Protein AF-A0A2N4XT08-F1 (afdb_monomer_lite)

Secondary structure (DSSP, 8-state):
--TTHHHHHHHHHHHHHHHHHHHHTTSHHHHTTGGGGGHHHHHHHHHHHHHHHHHHT---SS-S-HHHHHHT--HHHHHHHHHHHHHHHHHHT--S----B-TTS-B---EEEEEETTEEEEEETTTEEEEE-HHHHHHHHHHHHHHHHHHHHHHHHHHHHHHHHHHHHHHHHH--

Radius of gyration: 21.06 Å; chains: 1; bounding box: 46×29×66 Å

Sequence (176 aa):
MKKYTVPTLLCGALLLLSMLSRALLEWPTFVTYFPRLMWIHVAIIALGFYGLWVQRKAAGARFGSFRLFFRGLPIWLATLALPVMLVVVPLLNMPSADWGTTPDGQPVNHKSWVEENGKHYVVLNRTTKVEISDAESLASNREMFVFFSSGWIFFSYLLFVLWHYNRRREDAANAG

pLDDT: mean 84.14, std 10.79, range [49.44, 95.44]

Foldseek 3Di:
DPPLPVLLVVLVVLLVVLVVLLVCLVPLVCLVVLVVVPCSVVVLVVSVVVLVVLVVPDDDDVPDPPVCLVVLDDVVLVVLVVVLCVLCVVVVPPDVDQPDADPVGHGFPDWDWDADPNWIWIQTPVPDTDTDDPVVVSVVSSVVSSNVSSVSNVSSSVSSSSSSVSVVVVVVVVVD

Structure (mmCIF, N/CA/C/O backbone):
data_AF-A0A2N4XT08-F1
#
_entry.id   AF-A0A2N4XT08-F1
#
loop_
_atom_site.group_PDB
_atom_site.id
_atom_site.type_symbol
_atom_site.label_atom_id
_atom_site.label_alt_id
_atom_site.label_comp_id
_atom_site.label_asym_id
_atom_site.label_entity_id
_atom_site.label_seq_id
_atom_site.pdbx_PDB_ins_code
_atom_site.Cartn_x
_atom_site.Cartn_y
_atom_site.Cartn_z
_atom_site.occupancy
_atom_site.B_iso_or_equiv
_atom_site.auth_seq_id
_atom_site.auth_comp_id
_atom_site.auth_asym_id
_atom_site.auth_atom_id
_atom_site.pdbx_PDB_model_num
ATOM 1 N N . MET A 1 1 ? 0.262 -5.787 -28.726 1.00 53.91 1 MET A N 1
ATOM 2 C CA . MET A 1 1 ? 0.374 -4.927 -27.520 1.00 53.91 1 MET A CA 1
ATOM 3 C C . MET A 1 1 ? 1.815 -4.947 -27.033 1.00 53.91 1 MET A C 1
ATOM 5 O O . MET A 1 1 ? 2.415 -6.013 -27.065 1.00 53.91 1 MET A O 1
ATOM 9 N N . LYS A 1 2 ? 2.396 -3.806 -26.631 1.00 68.81 2 LYS A N 1
ATOM 10 C CA . LYS A 1 2 ? 3.784 -3.777 -26.130 1.00 68.81 2 LYS A CA 1
ATOM 11 C C . LYS A 1 2 ? 3.868 -4.615 -24.843 1.00 68.81 2 LYS A C 1
ATOM 13 O O . LYS A 1 2 ? 2.982 -4.519 -23.998 1.00 68.81 2 LYS A O 1
ATOM 18 N N . LYS A 1 3 ? 4.930 -5.412 -24.693 1.00 80.50 3 LYS A N 1
ATOM 19 C CA . LYS A 1 3 ? 5.205 -6.363 -23.590 1.00 80.50 3 LYS A CA 1
ATOM 20 C C . LYS A 1 3 ? 4.933 -5.823 -22.174 1.00 80.50 3 LYS A C 1
ATOM 22 O O . LYS A 1 3 ? 4.571 -6.582 -21.282 1.00 80.50 3 LYS A O 1
ATOM 27 N N . TYR A 1 4 ? 5.061 -4.511 -21.979 1.00 86.62 4 TYR A N 1
ATOM 28 C CA . TYR A 1 4 ? 4.882 -3.840 -20.687 1.00 86.62 4 TYR A CA 1
ATOM 29 C C . TYR A 1 4 ? 3.542 -3.117 -20.509 1.00 86.62 4 TYR A C 1
ATOM 31 O O . TYR A 1 4 ? 3.256 -2.653 -19.412 1.00 86.62 4 TYR A O 1
ATOM 39 N N . THR A 1 5 ? 2.699 -3.037 -21.543 1.00 86.12 5 THR A N 1
ATOM 40 C CA . THR A 1 5 ? 1.406 -2.341 -21.462 1.00 86.12 5 THR A CA 1
ATOM 41 C C . THR A 1 5 ? 0.493 -2.970 -20.413 1.00 86.12 5 THR A C 1
ATOM 43 O O . THR A 1 5 ? -0.067 -2.245 -19.597 1.00 86.12 5 THR A O 1
ATOM 46 N N . VAL A 1 6 ? 0.375 -4.303 -20.394 1.00 89.62 6 VAL A N 1
ATOM 47 C CA . VAL A 1 6 ? -0.497 -5.005 -19.436 1.00 89.62 6 VAL A CA 1
ATOM 48 C C . VAL A 1 6 ? -0.026 -4.795 -17.989 1.00 89.62 6 VAL A C 1
ATOM 50 O O . VAL A 1 6 ? -0.830 -4.305 -17.200 1.00 89.62 6 VAL A O 1
ATOM 53 N N . PRO A 1 7 ? 1.251 -5.045 -17.624 1.00 91.19 7 PRO A N 1
ATOM 54 C CA . PRO A 1 7 ? 1.735 -4.745 -16.277 1.00 91.19 7 PRO A CA 1
ATOM 55 C C . PRO A 1 7 ? 1.527 -3.287 -15.852 1.00 91.19 7 PRO A C 1
ATOM 57 O O . PRO A 1 7 ? 1.093 -3.040 -14.734 1.00 91.19 7 PRO A O 1
ATOM 60 N N . THR A 1 8 ? 1.777 -2.313 -16.736 1.00 88.56 8 THR A N 1
ATOM 61 C CA . THR A 1 8 ? 1.576 -0.892 -16.408 1.00 88.56 8 THR A CA 1
ATOM 62 C C . THR A 1 8 ? 0.104 -0.553 -16.158 1.00 88.56 8 THR A C 1
ATOM 64 O O . THR A 1 8 ? -0.194 0.171 -15.210 1.00 88.56 8 THR A O 1
ATOM 67 N N . LEU A 1 9 ? -0.822 -1.091 -16.960 1.00 91.56 9 LEU A N 1
ATOM 68 C CA . LEU A 1 9 ? -2.260 -0.907 -16.732 1.00 91.56 9 LEU A CA 1
ATOM 69 C C . LEU A 1 9 ? -2.708 -1.549 -15.414 1.00 91.56 9 LEU A C 1
ATOM 71 O O . LEU A 1 9 ? -3.467 -0.931 -14.672 1.00 91.56 9 LEU A O 1
ATOM 75 N N . LEU A 1 10 ? -2.189 -2.737 -15.087 1.00 93.88 10 LEU A N 1
ATOM 76 C CA . LEU A 1 10 ? -2.458 -3.397 -13.807 1.00 93.88 10 LEU A CA 1
ATOM 77 C C . LEU A 1 10 ? -1.950 -2.569 -12.622 1.00 93.88 10 LEU A C 1
ATOM 79 O O . LEU A 1 10 ? -2.683 -2.412 -11.653 1.00 93.88 10 LEU A O 1
ATOM 83 N N . CYS A 1 11 ? -0.755 -1.972 -12.704 1.00 92.50 11 CYS A N 1
ATOM 84 C CA . CYS A 1 11 ? -0.278 -1.048 -11.668 1.00 92.50 11 CYS A CA 1
ATOM 85 C C . CYS A 1 11 ? -1.213 0.156 -11.494 1.00 92.50 11 CYS A C 1
ATOM 87 O O . CYS A 1 11 ? -1.465 0.576 -10.368 1.00 92.50 11 CYS A O 1
ATOM 89 N N . GLY A 1 12 ? -1.730 0.711 -12.595 1.00 92.06 12 GLY A N 1
ATOM 90 C CA . GLY A 1 12 ? -2.677 1.829 -12.555 1.00 92.06 12 GLY A CA 1
ATOM 91 C C . GLY A 1 12 ? -3.997 1.443 -11.898 1.00 92.06 12 GLY A C 1
ATOM 92 O O . GLY A 1 12 ? -4.478 2.155 -11.021 1.00 92.06 12 GLY A O 1
ATOM 93 N N . ALA A 1 13 ? -4.538 0.280 -12.264 1.00 94.50 13 ALA A N 1
ATOM 94 C CA . ALA A 1 13 ? -5.733 -0.272 -11.638 1.00 94.50 13 ALA A CA 1
ATOM 95 C C . ALA A 1 13 ? -5.517 -0.531 -10.139 1.00 94.50 13 ALA A C 1
ATOM 97 O O . ALA A 1 13 ? -6.354 -0.138 -9.334 1.00 94.50 13 ALA A O 1
ATOM 98 N N . LEU A 1 14 ? -4.381 -1.120 -9.747 1.00 95.19 14 LEU A N 1
ATOM 99 C CA . LEU A 1 14 ? -4.038 -1.353 -8.340 1.00 95.19 14 LEU A CA 1
ATOM 100 C C . LEU A 1 14 ? -3.910 -0.047 -7.555 1.00 95.19 14 LEU A C 1
ATOM 102 O O . LEU A 1 14 ? -4.415 0.035 -6.437 1.00 95.19 14 LEU A O 1
ATOM 106 N N . LEU A 1 15 ? -3.295 0.987 -8.136 1.00 94.12 15 LEU A N 1
ATOM 107 C CA . LEU A 1 15 ? -3.187 2.299 -7.502 1.00 94.12 15 LEU A CA 1
ATOM 108 C C . LEU A 1 15 ? -4.573 2.915 -7.270 1.00 94.12 15 LEU A C 1
ATOM 110 O O . LEU A 1 15 ? -4.875 3.321 -6.150 1.00 94.12 15 LEU A O 1
ATOM 114 N N . LEU A 1 16 ? -5.433 2.918 -8.293 1.00 93.81 16 LEU A N 1
ATOM 115 C CA . LEU A 1 16 ? -6.802 3.431 -8.189 1.00 93.81 16 LEU A CA 1
ATOM 116 C C . LEU A 1 16 ? -7.632 2.644 -7.170 1.00 93.81 16 LEU A C 1
ATOM 118 O O . LEU A 1 16 ? -8.294 3.247 -6.329 1.00 93.81 16 LEU A O 1
ATOM 122 N N . LEU A 1 17 ? -7.564 1.310 -7.198 1.00 94.88 17 LEU A N 1
ATOM 123 C CA . LEU A 1 17 ? -8.258 0.449 -6.240 1.00 94.88 17 LEU A CA 1
ATOM 124 C C . LEU A 1 17 ? -7.765 0.678 -4.811 1.00 94.88 17 LEU A C 1
ATOM 126 O O . LEU A 1 17 ? -8.576 0.716 -3.889 1.00 94.88 17 LEU A O 1
ATOM 130 N N . SER A 1 18 ? -6.461 0.875 -4.615 1.00 94.44 18 SER A N 1
ATOM 131 C CA . SER A 1 18 ? -5.889 1.154 -3.295 1.00 94.44 18 SER A CA 1
ATOM 132 C C . SER A 1 18 ? -6.339 2.522 -2.772 1.00 94.44 18 SER A C 1
ATOM 134 O O . SER A 1 18 ? -6.734 2.633 -1.613 1.00 94.44 18 SER A O 1
ATOM 136 N N . MET A 1 19 ? -6.363 3.546 -3.634 1.00 92.50 19 MET A N 1
ATOM 137 C CA . MET A 1 19 ? -6.881 4.878 -3.295 1.00 92.50 19 MET A CA 1
ATOM 138 C C . MET A 1 19 ? -8.377 4.847 -2.969 1.00 92.50 19 MET A C 1
ATOM 140 O O . MET A 1 19 ? -8.794 5.421 -1.965 1.00 92.50 19 MET A O 1
ATOM 144 N N . LEU A 1 20 ? -9.178 4.138 -3.768 1.00 93.88 20 LEU A N 1
ATOM 145 C CA . LEU A 1 20 ? -10.608 3.969 -3.517 1.00 93.88 20 LEU A CA 1
ATOM 146 C C . LEU A 1 20 ? -10.854 3.224 -2.201 1.00 93.88 20 LEU A C 1
ATOM 148 O O . LEU A 1 20 ? -11.663 3.665 -1.394 1.00 93.88 20 LEU A O 1
ATOM 152 N N . SER A 1 21 ? -10.116 2.141 -1.948 1.00 92.81 21 SER A N 1
ATOM 153 C CA . SER A 1 21 ? -10.208 1.384 -0.693 1.00 92.81 21 SER A CA 1
ATOM 154 C C . SER A 1 21 ? -9.888 2.268 0.512 1.00 92.81 21 SER A C 1
ATOM 156 O O . SER A 1 21 ? -10.597 2.222 1.514 1.00 92.81 21 SER A O 1
ATOM 158 N N . ARG A 1 22 ? -8.861 3.123 0.402 1.00 92.00 22 ARG A N 1
ATOM 159 C CA . ARG A 1 22 ? -8.494 4.089 1.444 1.00 92.00 22 ARG A CA 1
ATOM 160 C C . ARG A 1 22 ? -9.579 5.140 1.679 1.00 92.00 22 ARG A C 1
ATOM 162 O O . ARG A 1 22 ? -9.806 5.500 2.830 1.00 92.00 22 ARG A O 1
ATOM 169 N N . ALA A 1 23 ? -10.223 5.631 0.622 1.00 91.75 23 ALA A N 1
ATOM 170 C CA . ALA A 1 23 ? -11.319 6.593 0.727 1.00 91.75 23 ALA A CA 1
ATOM 171 C C . ALA A 1 23 ? -12.577 5.959 1.343 1.00 91.75 23 ALA A C 1
ATOM 173 O O . ALA A 1 23 ? -13.232 6.568 2.181 1.00 91.75 23 ALA A O 1
ATOM 174 N N . LEU A 1 24 ? -12.888 4.712 0.984 1.00 93.62 24 LEU A N 1
ATOM 175 C CA . LEU A 1 24 ? -14.043 3.989 1.516 1.00 93.62 24 LEU A CA 1
ATOM 176 C C . LEU A 1 24 ? -13.912 3.663 3.011 1.00 93.62 24 LEU A C 1
ATOM 178 O O . LEU A 1 24 ? -14.928 3.517 3.679 1.00 93.62 24 LEU A O 1
ATOM 182 N N . LEU A 1 25 ? -12.696 3.625 3.569 1.00 91.31 25 LEU A N 1
ATOM 183 C CA . LEU A 1 25 ? -12.481 3.506 5.019 1.00 91.31 25 LEU A CA 1
ATOM 184 C C . LEU A 1 25 ? -12.984 4.715 5.825 1.00 91.31 25 LEU A C 1
ATOM 186 O O . LEU A 1 25 ? -13.080 4.625 7.048 1.00 91.31 25 LEU A O 1
ATOM 190 N N . GLU A 1 26 ? -13.320 5.835 5.180 1.00 89.88 26 GLU A N 1
ATOM 191 C CA . GLU A 1 26 ? -14.027 6.942 5.837 1.00 89.88 26 GLU A CA 1
ATOM 192 C C . GLU A 1 26 ? -15.501 6.604 6.121 1.00 89.88 26 GLU A C 1
ATOM 194 O O . GLU A 1 26 ? -16.129 7.253 6.952 1.00 89.88 26 GLU A O 1
ATOM 199 N N . TRP A 1 27 ? -16.054 5.563 5.487 1.00 90.69 27 TRP A N 1
ATOM 200 C CA . TRP A 1 27 ? -17.404 5.070 5.746 1.00 90.69 27 TRP A CA 1
ATOM 201 C C . TRP A 1 27 ? -17.362 3.889 6.735 1.00 90.69 27 TRP A C 1
ATOM 203 O O . TRP A 1 27 ? -16.903 2.805 6.365 1.00 90.69 27 TRP A O 1
ATOM 213 N N . PRO A 1 28 ? -17.889 4.031 7.973 1.00 86.19 28 PRO A N 1
ATOM 214 C CA . PRO A 1 28 ? -17.824 2.986 9.003 1.00 86.19 28 PRO A CA 1
ATOM 215 C C . PRO A 1 28 ? -18.316 1.605 8.553 1.00 86.19 28 PRO A C 1
ATOM 217 O O . PRO A 1 28 ? -17.697 0.592 8.865 1.00 86.19 28 PRO A O 1
ATOM 220 N N . THR A 1 29 ? -19.388 1.553 7.759 1.00 89.06 29 THR A N 1
ATOM 221 C CA . THR A 1 29 ? -19.960 0.297 7.253 1.00 89.06 29 THR A CA 1
ATOM 222 C C . THR A 1 29 ? -18.987 -0.476 6.366 1.00 89.06 29 THR A C 1
ATOM 224 O O . THR A 1 29 ? -19.065 -1.696 6.300 1.00 89.06 29 THR A O 1
ATOM 227 N N . PHE A 1 30 ? -18.061 0.202 5.688 1.00 90.75 30 PHE A N 1
ATOM 228 C CA . PHE A 1 30 ? -17.100 -0.448 4.803 1.00 90.75 30 PHE A CA 1
ATOM 229 C C . PHE A 1 30 ? -15.952 -1.132 5.553 1.00 90.75 30 PHE A C 1
ATOM 231 O O . PHE A 1 30 ? -15.374 -2.094 5.046 1.00 90.75 30 PHE A O 1
ATOM 238 N N . VAL A 1 31 ? -15.634 -0.678 6.770 1.00 89.56 31 VAL A N 1
ATOM 239 C CA . VAL A 1 31 ? -14.526 -1.206 7.583 1.00 89.56 31 VAL A CA 1
ATOM 240 C C . VAL A 1 31 ? -14.671 -2.717 7.794 1.00 89.56 31 VAL A C 1
ATOM 242 O O . VAL A 1 31 ? -13.695 -3.450 7.670 1.00 89.56 31 VAL A O 1
ATOM 245 N N . THR A 1 32 ? -15.893 -3.214 7.998 1.00 88.06 32 THR A N 1
ATOM 246 C CA . THR A 1 32 ? -16.173 -4.652 8.171 1.00 88.06 32 THR A CA 1
ATOM 247 C C . THR A 1 32 ? -15.948 -5.478 6.899 1.00 88.06 32 THR A C 1
ATOM 249 O O . THR A 1 32 ? -15.657 -6.671 6.973 1.00 88.06 32 THR A O 1
ATOM 252 N N . TYR A 1 33 ? -16.033 -4.859 5.718 1.00 90.31 33 TYR A N 1
ATOM 253 C CA . TYR A 1 33 ? -15.807 -5.513 4.426 1.00 90.31 33 TYR A CA 1
ATOM 254 C C . TYR A 1 33 ? -14.355 -5.434 3.954 1.00 90.31 33 TYR A C 1
ATOM 256 O O . TYR A 1 33 ? -13.948 -6.238 3.111 1.00 90.31 33 TYR A O 1
ATOM 264 N N . PHE A 1 34 ? -13.566 -4.509 4.505 1.00 91.12 34 PHE A N 1
ATOM 265 C CA . PHE A 1 34 ? -12.175 -4.287 4.121 1.00 91.12 34 PHE A CA 1
ATOM 266 C C . PHE A 1 34 ? -11.301 -5.557 4.120 1.00 91.12 34 PHE A C 1
ATOM 268 O O . PHE A 1 34 ? -10.517 -5.711 3.179 1.00 91.12 34 PHE A O 1
ATOM 275 N N . PRO A 1 35 ? -11.447 -6.528 5.053 1.00 90.69 35 PRO A N 1
ATOM 276 C CA . PRO A 1 35 ? -10.683 -7.777 5.010 1.00 90.69 35 PRO A CA 1
ATOM 277 C C . PRO A 1 35 ? -10.777 -8.535 3.678 1.00 90.69 35 PRO A C 1
ATOM 279 O O . PRO A 1 35 ? -9.813 -9.176 3.262 1.00 90.69 35 PRO A O 1
ATOM 282 N N . ARG A 1 36 ? -11.896 -8.420 2.949 1.00 90.31 36 ARG A N 1
ATOM 283 C CA . ARG A 1 36 ? -12.064 -9.051 1.627 1.00 90.31 36 ARG A CA 1
ATOM 284 C C . ARG A 1 36 ? -11.149 -8.440 0.563 1.00 90.31 36 ARG A C 1
ATOM 286 O O . ARG A 1 36 ? -10.806 -9.112 -0.405 1.00 90.31 36 ARG A O 1
ATOM 293 N N . LEU A 1 37 ? -10.725 -7.191 0.752 1.00 92.44 37 LEU A N 1
ATOM 294 C CA . LEU A 1 37 ? -9.811 -6.476 -0.138 1.00 92.44 37 LEU A CA 1
ATOM 295 C C . LEU A 1 37 ? -8.341 -6.718 0.187 1.00 92.44 37 LEU A C 1
ATOM 297 O O . LEU A 1 37 ? -7.478 -6.279 -0.573 1.00 92.44 37 LEU A O 1
ATOM 301 N N . MET A 1 38 ? -8.031 -7.469 1.249 1.00 88.75 38 MET A N 1
ATOM 302 C CA . MET A 1 38 ? -6.648 -7.804 1.579 1.00 88.75 38 MET A CA 1
ATOM 303 C C . MET A 1 38 ? -5.935 -8.478 0.404 1.00 88.75 38 MET A C 1
ATOM 305 O O . MET A 1 38 ? -4.756 -8.232 0.215 1.00 88.75 38 MET A O 1
ATOM 309 N N . TRP A 1 39 ? -6.620 -9.201 -0.484 1.00 92.19 39 TRP A N 1
ATOM 310 C CA . TRP A 1 39 ? -6.009 -9.779 -1.691 1.00 92.19 39 TRP A CA 1
ATOM 311 C C . TRP A 1 39 ? -5.280 -8.778 -2.609 1.00 92.19 39 TRP A C 1
ATOM 313 O O . TRP A 1 39 ? -4.409 -9.189 -3.378 1.00 92.19 39 TRP A O 1
ATOM 323 N N . ILE A 1 40 ? -5.551 -7.471 -2.497 1.00 93.19 40 ILE A N 1
ATOM 324 C CA . ILE A 1 40 ? -4.812 -6.422 -3.217 1.00 93.19 40 ILE A CA 1
ATOM 325 C C . ILE A 1 40 ? -3.303 -6.503 -2.931 1.00 93.19 40 ILE A C 1
ATOM 327 O O . ILE A 1 40 ? -2.508 -6.418 -3.868 1.00 93.19 40 ILE A O 1
ATOM 331 N N . HIS A 1 41 ? -2.877 -6.742 -1.681 1.00 93.44 41 HIS A N 1
ATOM 332 C CA . HIS A 1 41 ? -1.441 -6.844 -1.381 1.00 93.44 41 HIS A CA 1
ATOM 333 C C . HIS A 1 41 ? -0.793 -8.056 -2.054 1.00 93.44 41 HIS A C 1
ATOM 335 O O . HIS A 1 41 ? 0.354 -7.973 -2.483 1.00 93.44 41 HIS A O 1
ATOM 341 N N . VAL A 1 42 ? -1.529 -9.161 -2.206 1.00 94.69 42 VAL A N 1
ATOM 342 C CA . VAL A 1 42 ? -1.036 -10.357 -2.901 1.00 94.69 42 VAL A CA 1
ATOM 343 C C . VAL A 1 42 ? -0.772 -10.037 -4.372 1.00 94.69 42 VAL A C 1
ATOM 345 O O . VAL A 1 42 ? 0.289 -10.380 -4.893 1.00 94.69 42 VAL A O 1
ATOM 348 N N . ALA A 1 43 ? -1.683 -9.309 -5.026 1.00 94.81 43 ALA A N 1
ATOM 349 C CA . ALA A 1 43 ? -1.500 -8.861 -6.406 1.00 94.81 43 ALA A CA 1
ATOM 350 C C . ALA A 1 43 ? -0.296 -7.912 -6.556 1.00 94.81 43 ALA A C 1
ATOM 352 O O . ALA A 1 43 ? 0.507 -8.077 -7.476 1.00 94.81 43 ALA A O 1
ATOM 353 N N . ILE A 1 44 ? -0.130 -6.963 -5.627 1.00 95.44 44 ILE A N 1
ATOM 354 C CA . ILE A 1 44 ? 1.028 -6.056 -5.572 1.00 95.44 44 ILE A CA 1
ATOM 355 C C . ILE A 1 44 ? 2.332 -6.857 -5.443 1.00 95.44 44 ILE A C 1
ATOM 357 O O . ILE A 1 44 ? 3.266 -6.654 -6.221 1.00 95.44 44 ILE A O 1
ATOM 361 N N . ILE A 1 45 ? 2.394 -7.801 -4.501 1.00 95.12 45 ILE A N 1
ATOM 362 C CA . ILE A 1 45 ? 3.576 -8.637 -4.264 1.00 95.12 45 ILE A CA 1
ATOM 363 C C . ILE A 1 45 ? 3.906 -9.469 -5.507 1.00 95.12 45 ILE A C 1
ATOM 365 O O . ILE A 1 45 ? 5.046 -9.446 -5.971 1.00 95.12 45 ILE A O 1
ATOM 369 N N . ALA A 1 46 ? 2.920 -10.157 -6.090 1.00 95.38 46 ALA A N 1
ATOM 370 C CA . ALA A 1 46 ? 3.111 -10.977 -7.284 1.00 95.38 46 ALA A CA 1
ATOM 371 C C . ALA A 1 46 ? 3.643 -10.151 -8.466 1.00 95.38 46 ALA A C 1
ATOM 373 O O . ALA A 1 46 ? 4.610 -10.543 -9.127 1.00 95.38 46 ALA A O 1
ATOM 374 N N . LEU A 1 47 ? 3.063 -8.970 -8.700 1.00 95.06 47 LEU A N 1
ATOM 375 C CA . LEU A 1 47 ? 3.480 -8.072 -9.773 1.00 95.06 47 LEU A CA 1
ATOM 376 C C . LEU A 1 47 ? 4.879 -7.482 -9.524 1.00 95.06 47 LEU A C 1
ATOM 378 O O . LEU A 1 47 ? 5.646 -7.295 -10.473 1.00 95.06 47 LEU A O 1
ATOM 382 N N . GLY A 1 48 ? 5.238 -7.243 -8.261 1.00 93.44 48 GLY A N 1
ATOM 383 C CA . GLY A 1 48 ? 6.578 -6.829 -7.844 1.00 93.44 48 GLY A CA 1
ATOM 384 C C . GLY A 1 48 ? 7.631 -7.901 -8.071 1.00 93.44 48 GLY A C 1
ATOM 385 O O . GLY A 1 48 ? 8.637 -7.634 -8.730 1.00 93.44 48 GLY A O 1
ATOM 386 N N . PHE A 1 49 ? 7.383 -9.131 -7.614 1.00 94.38 49 PHE A N 1
ATOM 387 C CA . PHE A 1 49 ? 8.277 -10.263 -7.866 1.00 94.38 49 PHE A CA 1
ATOM 388 C C . PHE A 1 49 ? 8.471 -10.507 -9.362 1.00 94.38 49 PHE A C 1
ATOM 390 O O . PHE A 1 49 ? 9.607 -10.678 -9.810 1.00 94.38 49 PHE A O 1
ATOM 397 N N . TYR A 1 50 ? 7.394 -10.450 -10.149 1.00 93.19 50 TYR A N 1
ATOM 398 C CA . TYR A 1 50 ? 7.480 -10.573 -11.600 1.00 93.19 50 TYR A CA 1
ATOM 399 C C . TYR A 1 50 ? 8.334 -9.454 -12.219 1.00 93.19 50 TYR A C 1
ATOM 401 O O . TYR A 1 50 ? 9.224 -9.727 -13.028 1.00 93.19 50 TYR A O 1
ATOM 409 N N . GLY A 1 51 ? 8.137 -8.202 -11.795 1.00 89.44 51 GLY A N 1
ATOM 410 C CA . GLY A 1 51 ? 8.911 -7.055 -12.278 1.00 89.44 51 GLY A CA 1
ATOM 411 C C . GLY A 1 51 ? 10.401 -7.150 -11.951 1.00 89.44 51 GLY A C 1
ATOM 412 O O . GLY A 1 51 ? 11.236 -6.895 -12.822 1.00 89.44 51 GLY A O 1
ATOM 413 N N . LEU A 1 52 ? 10.741 -7.580 -10.733 1.00 88.62 52 LEU A N 1
ATOM 414 C CA . LEU A 1 52 ? 12.122 -7.812 -10.303 1.00 88.62 52 LEU A CA 1
ATOM 415 C C . LEU A 1 52 ? 12.762 -8.994 -11.041 1.00 88.62 52 LEU A C 1
ATOM 417 O O . LEU A 1 52 ? 13.934 -8.934 -11.412 1.00 88.62 52 LEU A O 1
ATOM 421 N N . TRP A 1 53 ? 12.004 -10.059 -11.308 1.00 88.81 53 TRP A N 1
ATOM 422 C CA . TRP A 1 53 ? 12.486 -11.191 -12.099 1.00 88.81 53 TRP A CA 1
ATOM 423 C C . TRP A 1 53 ? 12.800 -10.789 -13.545 1.00 88.81 53 TRP A C 1
ATOM 425 O O . TRP A 1 53 ? 13.884 -11.090 -14.048 1.00 88.81 53 TRP A O 1
ATOM 435 N N . VAL A 1 54 ? 11.902 -10.034 -14.189 1.00 87.06 54 VAL A N 1
ATOM 436 C CA . VAL A 1 54 ? 12.127 -9.430 -15.515 1.00 87.06 54 VAL A CA 1
ATOM 437 C C . VAL A 1 54 ? 13.319 -8.473 -15.494 1.00 87.06 54 VAL A C 1
ATOM 439 O O . VAL A 1 54 ? 14.062 -8.374 -16.477 1.00 87.06 54 VAL A O 1
ATOM 442 N N . GLN A 1 55 ? 13.531 -7.766 -14.383 1.00 81.88 55 GLN A N 1
ATOM 443 C CA . GLN A 1 55 ? 14.684 -6.895 -14.233 1.00 81.88 55 GLN A CA 1
ATOM 444 C C . GLN A 1 55 ? 15.987 -7.703 -14.210 1.00 81.88 55 GLN A C 1
ATOM 446 O O . GLN A 1 55 ? 16.878 -7.396 -15.000 1.00 81.88 55 GLN A O 1
ATOM 451 N N . ARG A 1 56 ? 16.060 -8.752 -13.377 1.00 81.94 56 ARG A N 1
ATOM 452 C CA . ARG A 1 56 ? 17.227 -9.639 -13.215 1.00 81.94 56 ARG A CA 1
ATOM 453 C C . ARG A 1 56 ? 17.599 -10.407 -14.482 1.00 81.94 56 ARG A C 1
ATOM 455 O O . ARG A 1 56 ? 18.776 -10.643 -14.714 1.00 81.94 56 ARG A O 1
ATOM 462 N N . LYS A 1 57 ? 16.616 -10.804 -15.293 1.00 81.00 57 LYS A N 1
ATOM 463 C CA . LYS A 1 57 ? 16.855 -11.570 -16.529 1.00 81.00 57 LYS A CA 1
ATOM 464 C C . LYS A 1 57 ? 17.416 -10.751 -17.692 1.00 81.00 57 LYS A C 1
ATOM 466 O O . LYS A 1 57 ? 17.839 -11.342 -18.680 1.00 81.00 57 LYS A O 1
ATOM 471 N N . ALA A 1 58 ? 17.397 -9.424 -17.627 1.00 70.44 58 ALA A N 1
ATOM 472 C CA . ALA A 1 58 ? 17.957 -8.620 -18.705 1.00 70.44 58 ALA A CA 1
ATOM 473 C C . ALA A 1 58 ? 19.467 -8.444 -18.516 1.00 70.44 58 ALA A C 1
ATOM 475 O O . ALA A 1 58 ? 19.904 -7.932 -17.488 1.00 70.44 58 ALA A O 1
ATOM 476 N N . ALA A 1 59 ? 20.246 -8.839 -19.520 1.00 54.66 59 ALA A N 1
ATOM 477 C CA . ALA A 1 59 ? 21.693 -8.667 -19.541 1.00 54.66 59 ALA A CA 1
ATOM 478 C C . ALA A 1 59 ? 22.090 -7.268 -20.059 1.00 54.66 59 ALA A C 1
ATOM 480 O O . ALA A 1 59 ? 21.497 -6.769 -21.014 1.00 54.66 59 ALA A O 1
ATOM 481 N N . GLY A 1 60 ? 23.107 -6.646 -19.448 1.00 57.28 60 GLY A N 1
ATOM 482 C CA . GLY A 1 60 ? 23.788 -5.448 -19.961 1.00 57.28 60 GLY A CA 1
ATOM 483 C C . GLY A 1 60 ? 24.402 -4.557 -18.868 1.00 57.28 60 GLY A C 1
ATOM 484 O O . GLY A 1 60 ? 23.969 -4.570 -17.722 1.00 57.28 60 GLY A O 1
ATOM 485 N N . ALA A 1 61 ? 25.435 -3.781 -19.216 1.00 49.44 61 ALA A N 1
ATOM 486 C CA . ALA A 1 61 ? 26.290 -3.046 -18.267 1.00 49.44 61 ALA A CA 1
ATOM 487 C C . ALA A 1 61 ? 25.925 -1.557 -18.053 1.00 49.44 61 ALA A C 1
ATOM 489 O O . ALA A 1 61 ? 26.463 -0.910 -17.162 1.00 49.44 61 ALA A O 1
ATOM 490 N N . ARG A 1 62 ? 24.973 -0.985 -18.808 1.00 53.59 62 ARG A N 1
ATOM 491 C CA . ARG A 1 62 ? 24.437 0.388 -18.588 1.00 53.59 62 ARG A CA 1
ATOM 492 C C . ARG A 1 62 ? 23.494 0.520 -17.374 1.00 53.59 62 ARG A C 1
ATOM 494 O O . ARG A 1 62 ? 22.724 1.473 -17.262 1.00 53.59 62 ARG A O 1
ATOM 501 N N . PHE A 1 63 ? 23.509 -0.469 -16.492 1.00 56.28 63 PHE A N 1
ATOM 502 C CA . PHE A 1 63 ? 22.467 -0.747 -15.516 1.00 56.28 63 PHE A CA 1
ATOM 503 C C . PHE A 1 63 ? 22.883 -0.218 -14.138 1.00 56.28 63 PHE A C 1
ATOM 505 O O . PHE A 1 63 ? 24.055 -0.245 -13.782 1.00 56.28 63 PHE A O 1
ATOM 512 N N . GLY A 1 64 ? 21.926 0.303 -13.365 1.00 56.38 64 GLY A N 1
ATOM 513 C CA . GLY A 1 64 ? 22.174 0.804 -12.004 1.00 56.38 64 GLY A CA 1
ATOM 514 C C . GLY A 1 64 ? 22.637 2.261 -11.895 1.00 56.38 64 GLY A C 1
ATOM 515 O O . GLY A 1 64 ? 22.741 2.778 -10.786 1.00 56.38 64 GLY A O 1
ATOM 516 N N . SER A 1 65 ? 22.855 2.975 -13.007 1.00 62.91 65 SER A N 1
ATOM 517 C CA . SER A 1 65 ? 23.140 4.412 -12.932 1.00 62.91 65 SER A CA 1
ATOM 518 C C . SER A 1 65 ? 21.901 5.176 -12.461 1.00 62.91 65 SER A C 1
ATOM 520 O O . SER A 1 65 ? 20.950 5.389 -13.219 1.00 62.91 65 SER A O 1
ATOM 522 N N . PHE A 1 66 ? 21.947 5.643 -11.214 1.00 63.66 66 PHE A N 1
ATOM 523 C CA . PHE A 1 66 ? 20.965 6.552 -10.616 1.00 63.66 66 PHE A CA 1
ATOM 524 C C . PHE A 1 66 ? 20.655 7.728 -11.560 1.00 63.66 66 PHE A C 1
ATOM 526 O O . PHE A 1 66 ? 19.505 8.088 -11.787 1.00 63.66 66 PHE A O 1
ATOM 533 N N . ARG A 1 67 ? 21.676 8.257 -12.245 1.00 66.38 67 ARG A N 1
ATOM 534 C CA . ARG A 1 67 ? 21.539 9.376 -13.189 1.00 66.38 67 ARG A CA 1
ATOM 535 C C . ARG A 1 67 ? 20.627 9.065 -14.384 1.00 66.38 67 ARG A C 1
ATOM 537 O O . ARG A 1 67 ? 19.883 9.943 -14.814 1.00 66.38 67 ARG A O 1
ATOM 544 N N . LEU A 1 68 ? 20.672 7.839 -14.911 1.00 65.69 68 LEU A N 1
ATOM 545 C CA . LEU A 1 68 ? 19.803 7.372 -16.002 1.00 65.69 68 LEU A CA 1
ATOM 546 C C . LEU A 1 68 ? 18.372 7.105 -15.525 1.00 65.69 68 LEU A C 1
ATOM 548 O O . LEU A 1 68 ? 17.428 7.362 -16.267 1.00 65.69 68 LEU A O 1
ATOM 552 N N . PHE A 1 69 ? 18.210 6.642 -14.284 1.00 69.25 69 PHE A N 1
ATOM 553 C CA . PHE A 1 69 ? 16.900 6.458 -13.664 1.00 69.25 69 PHE A CA 1
ATOM 554 C C . PHE A 1 69 ? 16.162 7.798 -13.498 1.00 69.25 69 PHE A C 1
ATOM 556 O O . PHE A 1 69 ? 15.044 7.940 -13.992 1.00 69.25 69 PHE A O 1
ATOM 563 N N . PHE A 1 70 ? 16.808 8.818 -12.915 1.00 70.19 70 PHE A N 1
ATOM 564 C CA . PHE A 1 70 ? 16.179 10.129 -12.678 1.00 70.19 70 PHE A CA 1
ATOM 565 C C . PHE A 1 70 ? 15.990 10.965 -13.944 1.00 70.19 70 PHE A C 1
ATOM 567 O O . PHE A 1 70 ? 14.929 11.554 -14.121 1.00 70.19 70 PHE A O 1
ATOM 574 N N . ARG A 1 71 ? 16.949 10.964 -14.883 1.00 69.00 71 ARG A N 1
ATOM 575 C CA . ARG A 1 71 ? 16.732 11.576 -16.213 1.00 69.00 71 ARG A CA 1
ATOM 576 C C . ARG A 1 71 ? 15.623 10.877 -17.006 1.00 69.00 71 ARG A C 1
ATOM 578 O O . ARG A 1 71 ? 15.120 11.424 -17.984 1.00 69.00 71 ARG A O 1
ATOM 585 N N . GLY A 1 72 ? 15.285 9.650 -16.615 1.00 65.50 72 GLY A N 1
ATOM 586 C CA . GLY A 1 72 ? 14.309 8.805 -17.274 1.00 65.50 72 GLY A CA 1
ATOM 587 C C . GLY A 1 72 ? 12.876 8.925 -16.744 1.00 65.50 72 GLY A C 1
ATOM 588 O O . GLY A 1 72 ? 11.959 8.387 -17.371 1.00 65.50 72 GLY A O 1
ATOM 589 N N . LEU A 1 73 ? 12.661 9.597 -15.615 1.00 77.75 73 LEU A N 1
ATOM 590 C CA . LEU A 1 73 ? 11.352 9.697 -14.977 1.00 77.75 73 LEU A CA 1
ATOM 591 C C . LEU A 1 73 ? 10.522 10.818 -15.624 1.00 77.75 73 LEU A C 1
ATOM 593 O O . LEU A 1 73 ? 10.924 11.980 -15.572 1.00 77.75 73 LEU A O 1
ATOM 597 N N . PRO A 1 74 ? 9.382 10.509 -16.266 1.00 83.38 74 PRO A N 1
ATOM 598 C CA . PRO A 1 74 ? 8.544 11.538 -16.862 1.00 83.38 74 PRO A CA 1
ATOM 599 C C . PRO A 1 74 ? 7.867 12.385 -15.778 1.00 83.38 74 PRO A C 1
ATOM 601 O O . PRO A 1 74 ? 7.504 11.876 -14.717 1.00 83.38 74 PRO A O 1
ATOM 604 N N . ILE A 1 75 ? 7.635 13.666 -16.082 1.00 84.56 75 ILE A N 1
ATOM 605 C CA . ILE A 1 75 ? 7.052 14.640 -15.144 1.00 84.56 75 ILE A CA 1
ATOM 606 C C . ILE A 1 75 ? 5.722 14.142 -14.570 1.00 84.56 75 ILE A C 1
ATOM 608 O O . ILE A 1 75 ? 5.516 14.256 -13.369 1.00 84.56 75 ILE A O 1
ATOM 612 N N . TRP A 1 76 ? 4.860 13.512 -15.380 1.00 84.69 76 TRP A N 1
ATOM 613 C CA . TRP A 1 76 ? 3.570 12.998 -14.899 1.00 84.69 76 TRP A CA 1
ATOM 614 C C . TRP A 1 76 ? 3.720 11.940 -13.787 1.00 84.69 76 TRP A C 1
ATOM 616 O O . TRP A 1 76 ? 2.885 11.852 -12.889 1.00 84.69 76 TRP A O 1
ATOM 626 N N . LEU A 1 77 ? 4.797 11.146 -13.812 1.00 85.62 77 LEU A N 1
ATOM 627 C CA . LEU A 1 77 ? 5.060 10.133 -12.790 1.00 85.62 77 LEU A CA 1
ATOM 628 C C . LEU A 1 77 ? 5.573 10.795 -11.506 1.00 85.62 77 LEU A C 1
ATOM 630 O O . LEU A 1 77 ? 5.162 10.410 -10.418 1.00 85.62 77 LEU A O 1
ATOM 634 N N . ALA A 1 78 ? 6.375 11.856 -11.631 1.00 84.81 78 ALA A N 1
ATOM 635 C CA . ALA A 1 78 ? 6.768 12.687 -10.495 1.00 84.81 78 ALA A CA 1
ATOM 636 C C . ALA A 1 78 ? 5.571 13.439 -9.882 1.00 84.81 78 ALA A C 1
ATOM 638 O O . ALA A 1 78 ? 5.452 13.498 -8.662 1.00 84.81 78 ALA A O 1
ATOM 639 N N . THR A 1 79 ? 4.639 13.955 -10.692 1.00 86.69 79 THR A N 1
ATOM 640 C CA . THR A 1 79 ? 3.427 14.613 -10.174 1.00 86.69 79 THR A CA 1
ATOM 641 C C . THR A 1 79 ? 2.499 13.633 -9.462 1.00 86.69 79 THR A C 1
ATOM 643 O O . THR A 1 79 ? 1.880 14.012 -8.476 1.00 86.69 79 THR A O 1
ATOM 646 N N . LEU A 1 80 ? 2.440 12.367 -9.897 1.00 87.75 80 LEU A N 1
ATOM 647 C CA . LEU A 1 80 ? 1.705 11.313 -9.185 1.00 87.75 80 LEU A CA 1
ATOM 648 C C . LEU A 1 80 ? 2.331 10.958 -7.830 1.00 87.75 80 LEU A C 1
ATOM 650 O O . LEU A 1 80 ? 1.626 10.461 -6.955 1.00 87.75 80 LEU A O 1
ATOM 654 N N . ALA A 1 81 ? 3.619 11.241 -7.621 1.00 87.44 81 ALA A N 1
ATOM 655 C CA . ALA A 1 81 ? 4.259 11.028 -6.328 1.00 87.44 81 ALA A CA 1
ATOM 656 C C . ALA A 1 81 ? 3.679 11.944 -5.241 1.00 87.44 81 ALA A C 1
ATOM 658 O O . ALA A 1 81 ? 3.615 11.539 -4.087 1.00 87.44 81 ALA A O 1
ATOM 659 N N . LEU A 1 82 ? 3.231 13.157 -5.592 1.00 86.62 82 LEU A N 1
ATOM 660 C CA . LEU A 1 82 ? 2.696 14.128 -4.632 1.00 86.62 82 LEU A CA 1
ATOM 661 C C . LEU A 1 82 ? 1.474 13.594 -3.858 1.00 86.62 82 LEU A C 1
ATOM 663 O O . LEU A 1 82 ? 1.556 13.520 -2.631 1.00 86.62 82 LEU A O 1
ATOM 667 N N . PRO A 1 83 ? 0.371 13.162 -4.506 1.00 85.12 83 PRO A N 1
ATOM 668 C CA . PRO A 1 83 ? -0.771 12.606 -3.783 1.00 85.12 83 PRO A CA 1
ATOM 669 C C . PRO A 1 83 ? -0.429 11.300 -3.054 1.00 85.12 83 PRO A C 1
ATOM 671 O O . PRO A 1 83 ? -0.954 11.060 -1.972 1.00 85.12 83 PRO A O 1
ATOM 674 N N . VAL A 1 84 ? 0.482 10.479 -3.590 1.00 87.75 84 VAL A N 1
ATOM 675 C CA . VAL A 1 84 ? 0.949 9.257 -2.912 1.00 87.75 84 VAL A CA 1
ATOM 676 C C . VAL A 1 84 ? 1.671 9.604 -1.609 1.00 87.75 84 VAL A C 1
ATOM 678 O O . VAL A 1 84 ? 1.379 9.021 -0.569 1.00 87.75 84 VAL A O 1
ATOM 681 N N . MET A 1 85 ? 2.570 10.590 -1.637 1.00 85.12 85 MET A N 1
ATOM 682 C CA . MET A 1 85 ? 3.308 11.031 -0.456 1.00 85.12 85 MET A CA 1
ATOM 683 C C . MET A 1 85 ? 2.381 11.614 0.609 1.00 85.12 85 MET A C 1
ATOM 685 O O . MET A 1 85 ? 2.561 11.301 1.779 1.00 85.12 85 MET A O 1
ATOM 689 N N . LEU A 1 86 ? 1.348 12.375 0.236 1.00 84.56 86 LEU A N 1
ATOM 690 C CA . LEU A 1 86 ? 0.370 12.895 1.203 1.00 84.56 86 LEU A CA 1
ATOM 691 C C . LEU A 1 86 ? -0.328 11.783 2.003 1.00 84.56 86 LEU A C 1
ATOM 693 O O . LEU A 1 86 ? -0.632 11.967 3.178 1.00 84.56 86 LEU A O 1
ATOM 697 N N . VAL A 1 87 ? -0.541 10.618 1.390 1.00 82.81 87 VAL A N 1
ATOM 698 C CA . VAL A 1 87 ? -1.189 9.466 2.036 1.00 82.81 87 VAL A CA 1
ATOM 699 C C . VAL A 1 87 ? -0.215 8.644 2.895 1.00 82.81 87 VAL A C 1
ATOM 701 O O . VAL A 1 87 ? -0.635 7.966 3.835 1.00 82.81 87 VAL A O 1
ATOM 704 N N . VAL A 1 88 ? 1.087 8.710 2.599 1.00 77.75 88 VAL A N 1
ATOM 705 C CA . VAL A 1 88 ? 2.138 7.899 3.243 1.00 77.75 88 VAL A CA 1
ATOM 706 C C . VAL A 1 88 ? 2.883 8.657 4.342 1.00 77.75 88 VAL A C 1
ATOM 708 O O . VAL A 1 88 ? 3.293 8.049 5.324 1.00 77.75 88 VAL A O 1
ATOM 711 N N . VAL A 1 89 ? 3.036 9.978 4.230 1.00 76.00 89 VAL A N 1
ATOM 712 C CA . VAL A 1 89 ? 3.720 10.823 5.228 1.00 76.00 89 VAL A CA 1
ATOM 713 C C . VAL A 1 89 ? 3.177 10.628 6.653 1.00 76.00 89 VAL A C 1
ATOM 715 O O . VAL A 1 89 ? 3.995 10.490 7.563 1.00 76.00 89 VAL A O 1
ATOM 718 N N . PRO A 1 90 ? 1.852 10.527 6.886 1.00 68.69 90 PRO A N 1
ATOM 719 C CA . PRO A 1 90 ? 1.326 10.233 8.219 1.00 68.69 90 PRO A CA 1
ATOM 720 C C . PRO A 1 90 ? 1.800 8.889 8.790 1.00 68.69 90 PRO A C 1
ATOM 722 O O . PRO A 1 90 ? 1.912 8.762 10.002 1.00 68.69 90 PRO A O 1
ATOM 725 N N . LEU A 1 91 ? 2.116 7.901 7.941 1.00 67.75 91 LEU A N 1
ATOM 726 C CA . LEU A 1 91 ? 2.652 6.604 8.373 1.00 67.75 91 LEU A CA 1
ATOM 727 C C . LEU A 1 91 ? 4.119 6.693 8.798 1.00 67.75 91 LEU A C 1
ATOM 729 O O . LEU A 1 91 ? 4.523 6.039 9.751 1.00 67.75 91 LEU A O 1
ATOM 733 N N . LEU A 1 92 ? 4.923 7.487 8.083 1.00 66.88 92 LEU A N 1
ATOM 734 C CA . LEU A 1 92 ? 6.352 7.662 8.376 1.00 66.88 92 LEU A CA 1
ATOM 735 C C . LEU A 1 92 ? 6.588 8.462 9.661 1.00 66.88 92 LEU A C 1
ATOM 737 O O . LEU A 1 92 ? 7.639 8.333 10.278 1.00 66.88 92 LEU A O 1
ATOM 741 N N . ASN A 1 93 ? 5.599 9.268 10.047 1.00 65.69 93 ASN A N 1
ATOM 742 C CA . ASN A 1 93 ? 5.604 10.067 11.265 1.00 65.69 93 ASN A CA 1
ATOM 743 C C . ASN A 1 93 ? 4.812 9.420 12.407 1.00 65.69 93 ASN A C 1
ATOM 745 O O . ASN A 1 93 ? 4.558 10.099 13.399 1.00 65.69 93 ASN A O 1
ATOM 749 N N . MET A 1 94 ? 4.405 8.148 12.296 1.00 59.41 94 MET A N 1
ATOM 750 C CA . MET A 1 94 ? 3.861 7.444 13.455 1.00 59.41 94 MET A CA 1
ATOM 751 C C . MET A 1 94 ? 4.987 7.313 14.486 1.00 59.41 94 MET A C 1
ATOM 753 O O . MET A 1 94 ? 5.967 6.614 14.205 1.00 59.41 94 MET A O 1
ATOM 757 N N . PRO A 1 95 ? 4.901 7.974 15.658 1.00 54.00 95 PRO A N 1
ATOM 758 C CA . PRO A 1 95 ? 5.832 7.676 16.735 1.00 54.00 95 PRO A CA 1
ATOM 759 C C . PRO A 1 95 ? 5.742 6.177 17.031 1.00 54.00 95 PRO A C 1
ATOM 761 O O . PRO A 1 95 ? 4.679 5.581 16.837 1.00 54.00 95 PRO A O 1
ATOM 764 N N . SER A 1 96 ? 6.843 5.561 17.476 1.00 57.44 96 SER A N 1
ATOM 765 C CA . SER A 1 96 ? 6.795 4.226 18.081 1.00 57.44 96 SER A CA 1
ATOM 766 C C . SER A 1 96 ? 5.682 4.261 19.119 1.00 57.44 96 SER A C 1
ATOM 768 O O . SER A 1 96 ? 5.826 4.956 20.124 1.00 57.44 96 SER A O 1
ATOM 770 N N . ALA A 1 97 ? 4.534 3.671 18.788 1.00 57.69 97 ALA A N 1
ATOM 771 C CA . ALA A 1 97 ? 3.300 3.983 19.478 1.00 57.69 97 ALA A CA 1
ATOM 772 C C . ALA A 1 97 ? 3.480 3.603 20.946 1.00 57.69 97 ALA A C 1
ATOM 774 O O . ALA A 1 97 ? 3.694 2.432 21.257 1.00 57.69 97 ALA A O 1
ATOM 775 N N . ASP A 1 98 ? 3.458 4.606 21.823 1.00 63.16 98 ASP A N 1
ATOM 776 C CA . ASP A 1 98 ? 3.375 4.372 23.253 1.00 63.16 98 ASP A CA 1
ATOM 777 C C . ASP A 1 98 ? 1.995 3.767 23.492 1.00 63.16 98 ASP A C 1
ATOM 779 O O . ASP A 1 98 ? 0.972 4.453 23.500 1.00 63.16 98 ASP A O 1
ATOM 783 N N . TRP A 1 99 ? 1.956 2.438 23.552 1.00 71.31 99 TRP A N 1
ATOM 784 C CA . TRP A 1 99 ? 0.733 1.679 23.782 1.00 71.31 99 TRP A CA 1
ATOM 785 C C . TRP A 1 99 ? 0.260 1.783 25.237 1.00 71.31 99 TRP A C 1
ATOM 787 O O . TRP A 1 99 ? -0.751 1.172 25.589 1.00 71.31 99 TRP A O 1
ATOM 797 N N . GLY A 1 100 ? 0.954 2.584 26.052 1.00 83.31 100 GLY A N 1
ATOM 798 C CA . GLY A 1 100 ? 0.642 2.846 27.440 1.00 83.31 100 GLY A CA 1
ATOM 799 C C . GLY A 1 100 ? 1.019 1.679 28.342 1.00 83.31 100 GLY A C 1
ATOM 800 O O . GLY A 1 100 ? 1.838 0.815 28.010 1.00 83.31 100 GLY A O 1
ATOM 801 N N . THR A 1 101 ? 0.396 1.658 29.513 1.00 86.44 101 THR A N 1
ATOM 802 C CA . THR A 1 101 ? 0.526 0.580 30.486 1.00 86.44 101 THR A CA 1
ATOM 803 C C . THR A 1 101 ? -0.735 -0.273 30.520 1.00 86.44 101 THR A C 1
ATOM 805 O O . THR A 1 101 ? -1.851 0.189 30.277 1.00 86.44 101 THR A O 1
ATOM 808 N N . THR A 1 102 ? -0.561 -1.555 30.813 1.00 84.44 102 THR A N 1
ATOM 809 C CA . THR A 1 102 ? -1.656 -2.456 31.143 1.00 84.44 102 THR A CA 1
ATOM 810 C C . THR A 1 102 ? -2.325 -2.013 32.456 1.00 84.44 102 THR A C 1
ATOM 812 O O . THR A 1 102 ? -1.731 -1.251 33.224 1.00 84.44 102 THR A O 1
ATOM 815 N N . PRO A 1 103 ? -3.542 -2.498 32.773 1.00 82.25 103 PRO A N 1
ATOM 816 C CA . PRO A 1 103 ? -4.204 -2.207 34.051 1.00 82.25 103 PRO A CA 1
ATOM 817 C C . PRO A 1 103 ? -3.364 -2.555 35.295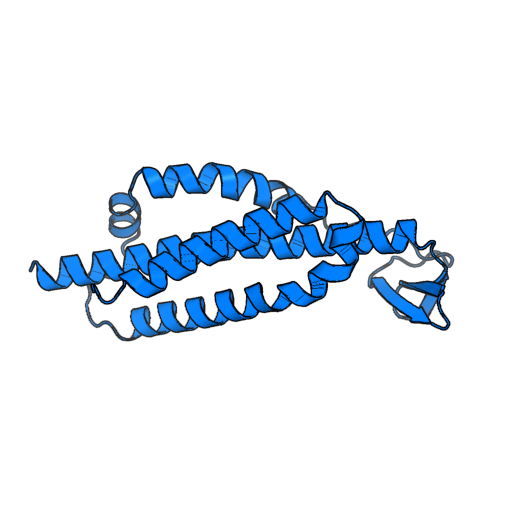 1.00 82.25 103 PRO A C 1
ATOM 819 O O . PRO A 1 103 ? -3.523 -1.938 36.341 1.00 82.25 103 PRO A O 1
ATOM 822 N N . ASP A 1 104 ? -2.455 -3.524 35.174 1.00 84.56 104 ASP A N 1
ATOM 823 C CA . ASP A 1 104 ? -1.476 -3.949 36.183 1.00 84.56 104 ASP A CA 1
ATOM 824 C C . ASP A 1 104 ? -0.161 -3.138 36.167 1.00 84.56 104 ASP A C 1
ATOM 826 O O . ASP A 1 104 ? 0.777 -3.454 36.897 1.00 84.56 104 ASP A O 1
ATOM 830 N N . GLY A 1 105 ? -0.082 -2.076 35.361 1.00 85.69 105 GLY A N 1
ATOM 831 C CA . GLY A 1 105 ? 1.034 -1.128 35.334 1.00 85.69 105 GLY A CA 1
ATOM 832 C C . GLY A 1 105 ? 2.239 -1.555 34.491 1.00 85.69 105 GLY A C 1
ATOM 833 O O . GLY A 1 105 ? 3.253 -0.859 34.501 1.00 85.69 105 GLY A O 1
ATOM 834 N N . GLN A 1 106 ? 2.158 -2.664 33.749 1.00 87.88 106 GLN A N 1
ATOM 835 C CA . GLN A 1 106 ? 3.241 -3.123 32.874 1.00 87.88 106 GLN A CA 1
ATOM 836 C C . GLN A 1 106 ? 3.208 -2.387 31.530 1.00 87.88 106 GLN A C 1
ATOM 838 O O . GLN A 1 106 ? 2.127 -2.146 31.000 1.00 87.88 106 GLN A O 1
ATOM 843 N N . PRO A 1 107 ? 4.355 -2.061 30.913 1.00 88.25 107 PRO A N 1
ATOM 844 C CA . PRO A 1 107 ? 4.364 -1.471 29.578 1.00 88.25 107 PRO A CA 1
ATOM 845 C C . PRO A 1 107 ? 3.745 -2.430 28.549 1.00 88.25 107 PRO A C 1
ATOM 847 O O . PRO A 1 107 ? 4.026 -3.636 28.542 1.00 88.25 107 PRO A O 1
ATOM 850 N N . VAL A 1 108 ? 2.892 -1.904 27.669 1.00 86.50 108 VAL A N 1
ATOM 851 C CA . VAL A 1 108 ? 2.266 -2.688 26.599 1.00 86.50 108 VAL A CA 1
ATOM 852 C C . VAL A 1 108 ? 3.264 -2.863 25.453 1.00 86.50 108 VAL A C 1
ATOM 854 O O . VAL A 1 108 ? 3.573 -1.929 24.724 1.00 86.50 108 VAL A O 1
ATOM 857 N N . ASN A 1 109 ? 3.735 -4.094 25.260 1.00 84.50 109 ASN A N 1
ATOM 858 C CA . ASN A 1 109 ? 4.651 -4.487 24.182 1.00 84.50 109 ASN A CA 1
ATOM 859 C C . ASN A 1 109 ? 3.956 -5.301 23.083 1.00 84.50 109 ASN A C 1
ATOM 861 O O . ASN A 1 109 ? 4.538 -5.577 22.033 1.00 84.50 109 ASN A O 1
ATOM 865 N N . HIS A 1 110 ? 2.721 -5.739 23.327 1.00 82.06 110 HIS A N 1
ATOM 866 C CA . HIS A 1 110 ? 1.909 -6.463 22.360 1.00 82.06 110 HIS A CA 1
ATOM 867 C C . HIS A 1 110 ? 0.439 -6.099 22.534 1.00 82.06 110 HIS A C 1
ATOM 869 O O . HIS A 1 110 ? -0.082 -6.153 23.646 1.00 82.06 110 HIS A O 1
ATOM 875 N N . LYS A 1 111 ? -0.229 -5.793 21.424 1.00 84.00 111 LYS A N 1
ATOM 876 C CA . LYS A 1 111 ? -1.667 -5.547 21.356 1.00 84.00 111 LYS A CA 1
ATOM 877 C C . LYS A 1 111 ? -2.251 -6.418 20.248 1.00 84.00 111 LYS A C 1
ATOM 879 O O . LYS A 1 111 ? -1.762 -6.385 19.120 1.00 84.00 111 LYS A O 1
ATOM 884 N N . SER A 1 112 ? -3.263 -7.209 20.571 1.00 84.75 112 SER A N 1
ATOM 885 C CA . SER A 1 112 ? -4.048 -7.973 19.602 1.00 84.75 112 SER A CA 1
ATOM 886 C C . SER A 1 112 ? -5.532 -7.901 19.947 1.00 84.75 112 SER A C 1
ATOM 888 O O . SER A 1 112 ? -5.908 -7.363 20.988 1.00 84.75 112 SER A O 1
ATOM 890 N N . TRP A 1 113 ? -6.382 -8.401 19.056 1.00 86.62 113 TRP A N 1
ATOM 891 C CA . TRP A 1 113 ? -7.832 -8.327 19.198 1.00 86.62 113 TRP A CA 1
ATOM 892 C C . TRP A 1 113 ? -8.427 -9.717 19.073 1.00 86.62 113 TRP A C 1
ATOM 894 O O . TRP A 1 113 ? -7.969 -10.522 18.258 1.00 86.62 113 TRP A O 1
ATOM 904 N N . VAL A 1 114 ? -9.449 -9.990 19.874 1.00 89.12 114 VAL A N 1
ATOM 905 C CA . VAL A 1 114 ? -10.213 -11.230 19.793 1.00 89.12 114 VAL A CA 1
ATOM 906 C C . VAL A 1 114 ? -11.693 -10.927 19.976 1.00 89.12 114 VAL A C 1
ATOM 908 O O . VAL A 1 114 ? -12.071 -10.072 20.775 1.00 89.12 114 VAL A O 1
ATOM 911 N N . GLU A 1 115 ? -12.523 -11.615 19.205 1.00 88.81 115 GLU A N 1
ATOM 912 C CA . GLU A 1 115 ? -13.968 -11.626 19.387 1.00 88.81 115 GLU A CA 1
ATOM 913 C C . GLU A 1 115 ? -14.357 -12.964 20.017 1.00 88.81 115 GLU A C 1
ATOM 915 O O . GLU A 1 115 ? -14.029 -14.025 19.484 1.00 88.81 115 GLU A O 1
ATOM 920 N N . GLU A 1 116 ? -15.021 -12.922 21.170 1.00 89.50 116 GLU A N 1
ATOM 921 C CA . GLU A 1 116 ? -15.469 -14.112 21.897 1.00 89.50 116 GLU A CA 1
ATOM 922 C C . GLU A 1 116 ? -16.918 -13.900 22.338 1.00 89.50 116 GLU A C 1
ATOM 924 O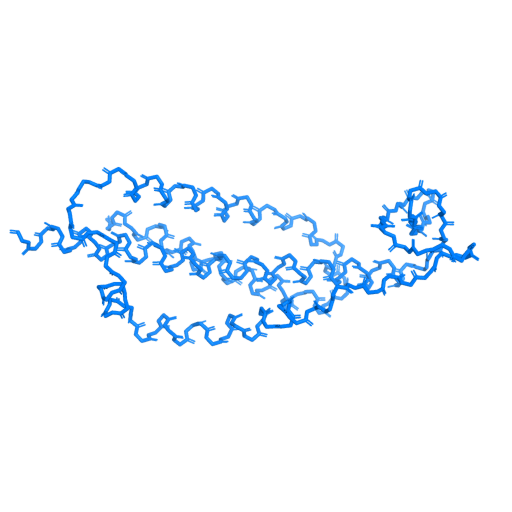 O . GLU A 1 116 ? -17.231 -12.923 23.013 1.00 89.50 116 GLU A O 1
ATOM 929 N N . ASN A 1 117 ? -17.817 -14.815 21.960 1.00 90.06 117 ASN A N 1
ATOM 930 C CA . ASN A 1 117 ? -19.242 -14.770 22.324 1.00 90.06 117 ASN A CA 1
ATOM 931 C C . ASN A 1 117 ? -19.949 -13.442 21.971 1.00 90.06 117 ASN A C 1
ATOM 933 O O . ASN A 1 117 ? -20.789 -12.967 22.734 1.00 90.06 117 ASN A O 1
ATOM 937 N N . GLY A 1 118 ? -19.601 -12.832 20.832 1.00 84.94 118 GLY A N 1
ATOM 938 C CA . GLY A 1 118 ? -20.179 -11.557 20.386 1.00 84.94 118 GLY A CA 1
ATOM 939 C C . GLY A 1 118 ? -19.683 -10.331 21.157 1.00 84.94 118 GLY A C 1
ATOM 940 O O . GLY A 1 118 ? -20.271 -9.263 21.039 1.00 84.94 118 GLY A O 1
ATOM 941 N N . LYS A 1 119 ? -18.621 -10.480 21.956 1.00 90.25 119 LYS A N 1
ATOM 942 C CA . LYS A 1 119 ? -17.931 -9.383 22.636 1.00 90.25 119 LYS A CA 1
ATOM 943 C C . LYS A 1 119 ? -16.545 -9.184 22.046 1.00 90.25 119 LYS A C 1
ATOM 945 O O . LYS A 1 119 ? -15.876 -10.152 21.675 1.00 90.25 119 LYS A O 1
ATOM 950 N N . HIS A 1 120 ? -16.092 -7.936 22.015 1.00 90.69 120 HIS A N 1
ATOM 951 C CA . HIS A 1 120 ? -14.769 -7.581 21.520 1.00 90.69 120 HIS A CA 1
ATOM 952 C C . HIS A 1 120 ? -13.800 -7.349 22.673 1.00 90.69 120 HIS A C 1
ATOM 954 O O . HIS A 1 120 ? -14.106 -6.655 23.640 1.00 90.69 120 HIS A O 1
ATOM 960 N N . TYR A 1 121 ? -12.603 -7.909 22.548 1.00 90.00 121 TYR A N 1
ATOM 961 C CA . TYR A 1 121 ? -11.548 -7.776 23.537 1.00 90.00 121 TYR A CA 1
ATOM 962 C C . TYR A 1 121 ? -10.258 -7.296 22.888 1.00 90.00 121 TYR A C 1
ATOM 964 O O . TYR A 1 121 ? -9.856 -7.771 21.823 1.00 90.00 121 TYR A O 1
ATOM 972 N N . VAL A 1 122 ? -9.562 -6.406 23.587 1.00 89.06 122 VAL A N 1
ATOM 973 C CA . VAL A 1 122 ? -8.148 -6.123 23.349 1.00 89.06 122 VAL A CA 1
ATOM 974 C C . VAL A 1 122 ? -7.332 -7.015 24.270 1.00 89.06 122 VAL A C 1
ATOM 976 O O . VAL A 1 122 ? -7.506 -6.994 25.488 1.00 89.06 122 VAL A O 1
ATOM 979 N N . VAL A 1 123 ? -6.426 -7.793 23.689 1.00 89.06 123 VAL A N 1
ATOM 980 C CA . VAL A 1 123 ? -5.461 -8.608 24.422 1.00 89.06 123 VAL A CA 1
ATOM 981 C C . VAL A 1 123 ? -4.136 -7.857 24.483 1.00 89.06 123 VAL A C 1
ATOM 983 O O . VAL A 1 123 ? -3.479 -7.629 23.465 1.00 89.06 123 VAL A O 1
ATOM 986 N N . LEU A 1 124 ? -3.736 -7.479 25.691 1.00 89.69 124 LEU A N 1
ATOM 987 C CA . LEU A 1 124 ? -2.485 -6.791 25.983 1.00 89.69 124 LEU A CA 1
ATOM 988 C C . LEU A 1 124 ? -1.461 -7.794 26.509 1.00 89.69 124 LEU A C 1
ATOM 990 O O . LEU A 1 124 ? -1.779 -8.641 27.345 1.00 89.69 124 LEU A O 1
ATOM 994 N N . ASN A 1 125 ? -0.232 -7.728 25.995 1.00 89.56 125 ASN A N 1
ATOM 995 C CA . ASN A 1 125 ? 0.891 -8.588 26.394 1.00 89.56 125 ASN A CA 1
ATOM 996 C C . ASN A 1 125 ? 0.581 -10.099 26.362 1.00 89.56 125 ASN A C 1
ATOM 998 O O . ASN A 1 125 ? 1.266 -10.889 27.003 1.00 89.56 125 ASN A O 1
ATOM 1002 N N . ARG A 1 126 ? -0.423 -10.512 25.568 1.00 87.38 126 ARG A N 1
ATOM 1003 C CA . ARG A 1 126 ? -0.949 -11.891 25.464 1.00 87.38 126 ARG A CA 1
ATOM 1004 C C . ARG A 1 126 ? -1.579 -12.447 26.749 1.00 87.38 126 ARG A C 1
ATOM 1006 O O . ARG A 1 126 ? -1.918 -13.626 26.779 1.00 87.38 126 ARG A O 1
ATOM 1013 N N . THR A 1 127 ? -1.746 -11.629 27.782 1.00 84.81 127 THR A N 1
ATOM 1014 C CA . THR A 1 127 ? -2.195 -12.065 29.113 1.00 84.81 127 THR A CA 1
ATOM 1015 C C . THR A 1 127 ? -3.467 -11.357 29.548 1.00 84.81 127 THR A C 1
ATOM 1017 O O . THR A 1 127 ? -4.389 -12.001 30.040 1.00 84.81 127 THR A O 1
ATOM 1020 N N . THR A 1 128 ? -3.548 -10.045 29.336 1.00 86.38 128 THR A N 1
ATOM 1021 C CA . THR A 1 128 ? -4.643 -9.227 29.859 1.00 86.38 128 THR A CA 1
ATOM 1022 C C . THR A 1 128 ? -5.688 -9.000 28.779 1.00 86.38 128 THR A C 1
ATOM 1024 O O . THR A 1 128 ? -5.392 -8.386 27.757 1.00 86.38 128 THR A O 1
ATOM 1027 N N . LYS A 1 129 ? -6.914 -9.482 29.002 1.00 90.12 129 LYS A N 1
ATOM 1028 C CA . LYS A 1 129 ? -8.067 -9.225 28.131 1.00 90.12 129 LYS A CA 1
ATOM 1029 C C . LYS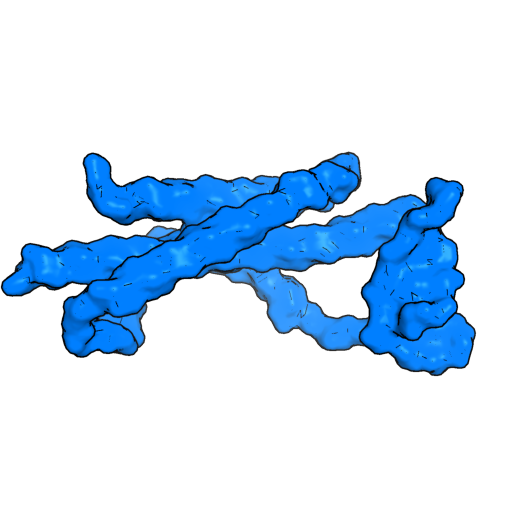 A 1 129 ? -8.893 -8.074 28.698 1.00 90.12 129 LYS A C 1
ATOM 1031 O O . LYS A 1 129 ? -9.381 -8.171 29.819 1.00 90.12 129 LYS A O 1
ATOM 1036 N N . VAL A 1 130 ? -9.063 -7.014 27.917 1.00 88.50 130 VAL A N 1
ATOM 1037 C CA . VAL A 1 130 ? -9.920 -5.870 28.2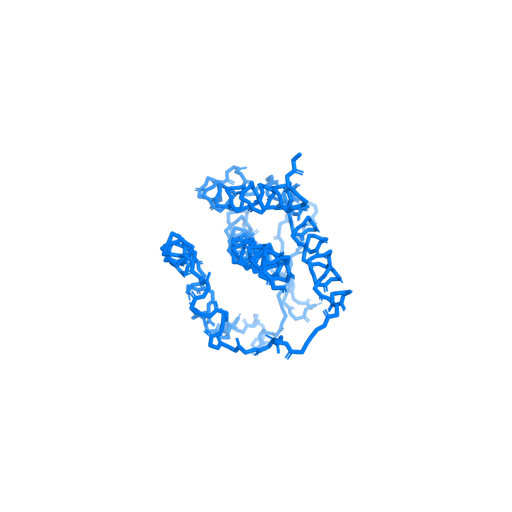54 1.00 88.50 130 VAL A CA 1
ATOM 1038 C C . VAL A 1 130 ? -11.082 -5.846 27.270 1.00 88.50 130 VAL A C 1
ATOM 1040 O O . VAL A 1 130 ? -10.850 -5.818 26.063 1.00 88.50 130 VAL A O 1
ATOM 1043 N N . GLU A 1 131 ? -12.314 -5.910 27.775 1.00 91.38 131 GLU A N 1
ATOM 1044 C CA . GLU A 1 131 ? -13.517 -5.766 26.945 1.00 91.38 131 GLU A CA 1
ATOM 1045 C C . GLU A 1 131 ? -13.576 -4.336 26.406 1.00 91.38 131 GLU A C 1
ATOM 1047 O O . GLU A 1 131 ? -13.382 -3.379 27.155 1.00 91.38 131 GLU A O 1
ATOM 1052 N N . ILE A 1 132 ? -13.812 -4.208 25.106 1.00 89.69 132 ILE A N 1
ATOM 1053 C CA . ILE A 1 132 ? -13.962 -2.930 24.419 1.00 89.69 132 ILE A CA 1
ATOM 1054 C C . ILE A 1 132 ? -15.309 -2.888 23.710 1.00 89.69 132 ILE A C 1
ATOM 1056 O O . ILE A 1 132 ? -15.872 -3.917 23.335 1.00 89.69 132 ILE A O 1
ATOM 1060 N N . SER A 1 133 ? -15.818 -1.682 23.507 1.00 90.50 133 SER A N 1
ATOM 1061 C CA . SER A 1 133 ? -17.033 -1.471 22.730 1.00 90.50 133 SER A CA 1
ATOM 1062 C C . SER A 1 133 ? -16.826 -1.793 21.245 1.00 90.50 133 SER A C 1
ATOM 1064 O O . SER A 1 133 ? -15.720 -1.688 20.704 1.00 90.50 133 SER A O 1
ATOM 1066 N N . ASP A 1 134 ? -17.917 -2.104 20.545 1.00 87.75 134 ASP A N 1
ATOM 1067 C CA . ASP A 1 134 ? -17.924 -2.291 19.088 1.00 87.75 134 ASP A CA 1
ATOM 1068 C C . ASP A 1 134 ? -17.350 -1.068 18.359 1.00 87.75 134 ASP A C 1
ATOM 1070 O O . ASP A 1 134 ? -16.622 -1.199 17.375 1.00 87.75 134 ASP A O 1
ATOM 1074 N N . ALA A 1 135 ? -17.642 0.135 18.864 1.00 87.44 135 ALA A N 1
ATOM 1075 C CA . ALA A 1 135 ? -17.146 1.388 18.309 1.00 87.44 135 ALA A CA 1
ATOM 1076 C C . ALA A 1 135 ? -15.616 1.502 18.419 1.00 87.44 135 ALA A C 1
ATOM 1078 O O . ALA A 1 135 ? -14.958 1.877 17.447 1.00 87.44 135 ALA A O 1
ATOM 1079 N N . GLU A 1 136 ? -15.040 1.135 19.566 1.00 87.75 136 GLU A N 1
ATOM 1080 C CA . GLU A 1 136 ? -13.585 1.102 19.768 1.00 87.75 136 GLU A CA 1
ATOM 1081 C C . GLU A 1 136 ? -12.921 0.029 18.898 1.00 87.75 136 GLU A C 1
ATOM 1083 O O . GLU A 1 136 ? -11.867 0.270 18.304 1.00 87.75 136 GLU A O 1
ATOM 1088 N N . SER A 1 137 ? -13.561 -1.136 18.761 1.00 86.19 137 SER A N 1
ATOM 1089 C CA . SER A 1 137 ? -13.102 -2.224 17.891 1.00 86.19 137 SER A CA 1
ATOM 1090 C C . SER A 1 137 ? -13.069 -1.777 16.427 1.00 86.19 137 SER A C 1
ATOM 1092 O O . SER A 1 137 ? -12.067 -1.951 15.726 1.00 86.19 137 SER A O 1
ATOM 1094 N N . LEU A 1 138 ? -14.133 -1.115 15.966 1.00 86.94 138 LEU A N 1
ATOM 1095 C CA . LEU A 1 138 ? -14.247 -0.592 14.608 1.00 86.94 138 LEU A CA 1
ATOM 1096 C C . LEU A 1 138 ? -13.230 0.521 14.333 1.00 86.94 138 LEU A C 1
ATOM 1098 O O . LEU A 1 138 ? -12.594 0.518 13.277 1.00 86.94 138 LEU A O 1
ATOM 1102 N N . ALA A 1 139 ? -13.048 1.448 15.277 1.00 85.62 139 ALA A N 1
ATOM 1103 C CA . ALA A 1 139 ? -12.060 2.517 15.173 1.00 85.62 139 ALA A CA 1
ATOM 1104 C C . ALA A 1 139 ? -10.638 1.948 15.069 1.00 85.62 139 ALA A C 1
ATOM 1106 O O . ALA A 1 139 ? -9.895 2.303 14.152 1.00 85.62 139 ALA A O 1
ATOM 1107 N N . SER A 1 140 ? -10.299 0.987 15.932 1.00 83.62 140 SER A N 1
ATOM 1108 C CA . SER A 1 140 ? -8.994 0.325 15.920 1.00 83.62 140 SER A CA 1
ATOM 1109 C C . SER A 1 140 ? -8.749 -0.453 14.620 1.00 83.62 140 SER A C 1
ATOM 1111 O O . SER A 1 140 ? -7.656 -0.389 14.055 1.00 83.62 140 SER A O 1
ATOM 1113 N N . ASN A 1 141 ? -9.756 -1.166 14.106 1.00 86.88 141 ASN A N 1
ATOM 1114 C CA . ASN A 1 141 ? -9.661 -1.862 12.820 1.00 86.88 141 ASN A CA 1
ATOM 1115 C C . ASN A 1 141 ? -9.467 -0.882 11.659 1.00 86.88 141 ASN A C 1
ATOM 1117 O O . ASN A 1 141 ? -8.634 -1.113 10.781 1.00 86.88 141 ASN A O 1
ATOM 1121 N N . ARG A 1 142 ? -10.193 0.241 11.667 1.00 88.75 142 ARG A N 1
ATOM 1122 C CA . ARG A 1 142 ? -10.053 1.291 10.654 1.00 88.75 142 ARG A CA 1
ATOM 1123 C C . ARG A 1 142 ? -8.632 1.846 10.620 1.00 88.75 142 ARG A C 1
ATOM 1125 O O . ARG A 1 142 ? -8.085 1.980 9.531 1.00 88.75 142 ARG A O 1
ATOM 1132 N N . GLU A 1 143 ? -8.019 2.135 11.766 1.00 85.19 143 GLU A N 1
ATOM 1133 C CA . GLU A 1 143 ? -6.629 2.615 11.834 1.00 85.19 143 GLU A CA 1
ATOM 1134 C C . GLU A 1 143 ? -5.647 1.626 11.194 1.00 85.19 143 GLU A C 1
ATOM 1136 O O . GLU A 1 143 ? -4.836 2.005 10.343 1.00 85.19 143 GLU A O 1
ATOM 1141 N N . MET A 1 144 ? -5.772 0.340 11.528 1.00 85.25 144 MET A N 1
ATOM 1142 C CA . MET A 1 144 ? -4.955 -0.715 10.931 1.00 85.25 144 MET A CA 1
ATOM 1143 C C . MET A 1 144 ? -5.171 -0.812 9.410 1.00 85.25 144 MET A C 1
ATOM 1145 O O . MET A 1 144 ? -4.214 -0.912 8.641 1.00 85.25 144 MET A O 1
ATOM 1149 N N . PHE A 1 145 ? -6.416 -0.751 8.938 1.00 90.56 145 PHE A N 1
ATOM 1150 C CA . PHE A 1 145 ? -6.722 -0.805 7.507 1.00 90.56 145 PHE A CA 1
ATOM 1151 C C . PHE A 1 145 ? -6.263 0.442 6.748 1.00 90.56 145 PHE A C 1
ATOM 1153 O O . PHE A 1 145 ? -5.832 0.340 5.594 1.00 90.56 145 PHE A O 1
ATOM 1160 N N . VAL A 1 146 ? -6.284 1.613 7.387 1.00 89.38 146 VAL A N 1
ATOM 1161 C CA . VAL A 1 146 ? -5.682 2.840 6.853 1.00 89.38 146 VAL A CA 1
ATOM 1162 C C . VAL A 1 146 ? -4.184 2.635 6.654 1.00 89.38 146 VAL A C 1
ATOM 1164 O O . VAL A 1 146 ? -3.679 2.932 5.573 1.00 89.38 146 VAL A O 1
ATOM 1167 N N . PHE A 1 147 ? -3.490 2.050 7.633 1.00 86.56 147 PHE A N 1
ATOM 1168 C CA . PHE A 1 147 ? -2.071 1.721 7.504 1.00 86.56 147 PHE A CA 1
ATOM 1169 C C . PHE A 1 147 ? -1.803 0.790 6.308 1.00 86.56 147 PHE A C 1
ATOM 1171 O O . PHE A 1 147 ? -0.985 1.108 5.441 1.00 86.56 147 PHE A O 1
ATOM 1178 N N . PHE A 1 148 ? -2.537 -0.324 6.203 1.00 89.38 148 PHE A N 1
AT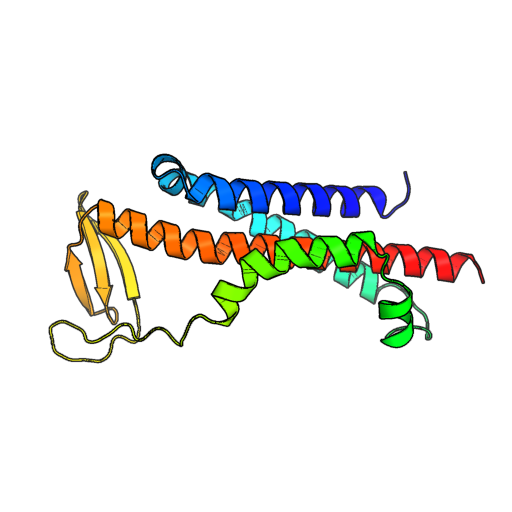OM 1179 C CA . PHE A 1 148 ? -2.373 -1.274 5.098 1.00 89.38 148 PHE A CA 1
ATOM 1180 C C . PHE A 1 148 ? -2.672 -0.653 3.729 1.00 89.38 148 PHE A C 1
ATOM 1182 O O . PHE A 1 148 ? -1.855 -0.774 2.815 1.00 89.38 148 PHE A O 1
ATOM 1189 N N . SER A 1 149 ? -3.810 0.032 3.578 1.00 92.69 149 SER A N 1
ATOM 1190 C CA . SER A 1 149 ? -4.203 0.652 2.304 1.00 92.69 149 SER A CA 1
ATOM 1191 C C . SER A 1 149 ? -3.241 1.755 1.863 1.00 92.69 149 SER A C 1
ATOM 1193 O O . SER A 1 149 ? -2.906 1.831 0.681 1.00 92.69 149 SER A O 1
ATOM 1195 N N . SER A 1 150 ? -2.719 2.559 2.792 1.00 91.56 150 SER A N 1
ATOM 1196 C CA . SER A 1 150 ? -1.659 3.526 2.497 1.00 91.56 150 SER A CA 1
ATOM 1197 C C . SER A 1 150 ? -0.376 2.835 2.007 1.00 91.56 150 SER A C 1
ATOM 1199 O O . SER A 1 150 ? 0.233 3.282 1.031 1.00 91.56 150 SER A O 1
ATOM 1201 N N . GLY A 1 151 ? -0.007 1.695 2.600 1.00 91.56 151 GLY A N 1
ATOM 1202 C CA . GLY A 1 151 ? 1.065 0.839 2.086 1.00 91.56 151 GLY A CA 1
ATOM 1203 C C . GLY A 1 151 ? 0.790 0.343 0.661 1.00 91.56 151 GLY A C 1
ATOM 1204 O O . GLY A 1 151 ? 1.670 0.400 -0.197 1.00 91.56 151 GLY A O 1
ATOM 1205 N N . TRP A 1 152 ? -0.439 -0.085 0.361 1.00 94.81 152 TRP A N 1
ATOM 1206 C CA . TRP A 1 152 ? -0.816 -0.538 -0.984 1.00 94.81 152 TRP A CA 1
ATOM 1207 C C . TRP A 1 152 ? -0.694 0.566 -2.031 1.00 94.81 152 TRP A C 1
ATOM 1209 O O . TRP A 1 152 ? -0.186 0.309 -3.123 1.00 94.81 152 TRP A O 1
ATOM 1219 N N . ILE A 1 153 ? -1.101 1.794 -1.699 1.00 94.38 153 ILE A N 1
ATOM 1220 C CA . ILE A 1 153 ? -0.947 2.970 -2.567 1.00 94.38 153 ILE A CA 1
ATOM 1221 C C . ILE A 1 153 ? 0.537 3.201 -2.870 1.00 94.38 153 ILE A C 1
ATOM 1223 O O . ILE A 1 153 ? 0.921 3.312 -4.037 1.00 94.38 153 ILE A O 1
ATOM 1227 N N . PHE A 1 154 ? 1.380 3.200 -1.834 1.00 93.69 154 PHE A N 1
ATOM 1228 C CA . PHE A 1 154 ? 2.822 3.380 -1.979 1.00 93.69 154 PHE A CA 1
ATOM 1229 C C . PHE A 1 154 ? 3.456 2.314 -2.877 1.00 93.69 154 PHE A C 1
ATOM 1231 O O . PHE A 1 154 ? 4.123 2.637 -3.862 1.00 93.69 154 PHE A O 1
ATOM 1238 N N . PHE A 1 155 ? 3.218 1.034 -2.584 1.00 94.19 155 PHE A N 1
ATOM 1239 C CA . PHE A 1 155 ? 3.798 -0.053 -3.367 1.00 94.19 155 PHE A CA 1
ATOM 1240 C C . PHE A 1 155 ? 3.240 -0.097 -4.793 1.00 94.19 155 PHE A C 1
ATOM 1242 O O . PHE A 1 155 ? 4.006 -0.332 -5.723 1.00 94.19 155 PHE A O 1
ATOM 1249 N N . SER A 1 156 ? 1.958 0.207 -5.008 1.00 94.75 156 SER A N 1
ATOM 1250 C CA . SER A 1 156 ? 1.379 0.310 -6.358 1.00 94.75 156 SER A CA 1
ATOM 1251 C C . SER A 1 156 ? 2.055 1.405 -7.187 1.00 94.75 156 SER A C 1
ATOM 1253 O O . SER A 1 156 ? 2.357 1.195 -8.364 1.00 94.75 156 SER A O 1
ATOM 1255 N N . TYR A 1 157 ? 2.368 2.548 -6.570 1.00 94.44 157 TYR A N 1
ATOM 1256 C CA . TYR A 1 157 ? 3.157 3.601 -7.207 1.00 94.44 157 TYR A CA 1
ATOM 1257 C C . TYR A 1 157 ? 4.585 3.134 -7.535 1.00 94.44 157 TYR A C 1
ATOM 1259 O O . TYR A 1 157 ? 5.038 3.302 -8.670 1.00 94.44 157 TYR A O 1
ATOM 1267 N N . LEU A 1 158 ? 5.280 2.478 -6.596 1.00 92.94 158 LEU A N 1
ATOM 1268 C CA . LEU A 1 158 ? 6.617 1.922 -6.848 1.00 92.94 158 LEU A CA 1
ATOM 1269 C C . LEU A 1 158 ? 6.617 0.891 -7.984 1.00 92.94 158 LEU A C 1
ATOM 1271 O O . LEU A 1 158 ? 7.540 0.874 -8.798 1.00 92.94 158 LEU A O 1
ATOM 1275 N N . LEU A 1 159 ? 5.571 0.069 -8.092 1.00 93.50 159 LEU A N 1
ATOM 1276 C CA . LEU A 1 159 ? 5.394 -0.842 -9.221 1.00 93.50 159 LEU A CA 1
ATOM 1277 C C . LEU A 1 159 ? 5.212 -0.079 -10.533 1.00 93.50 159 LEU A C 1
ATOM 1279 O O . LEU A 1 159 ? 5.787 -0.468 -11.549 1.00 93.50 159 LEU A O 1
ATOM 1283 N N . PHE A 1 160 ? 4.458 1.021 -10.532 1.00 91.56 160 PHE A N 1
ATOM 1284 C CA . PHE A 1 160 ? 4.320 1.885 -11.705 1.00 91.56 160 PHE A CA 1
ATOM 1285 C C . PHE A 1 160 ? 5.687 2.400 -12.179 1.00 91.56 160 PHE A C 1
ATOM 1287 O O . PHE A 1 160 ? 6.008 2.320 -13.368 1.00 91.56 160 PHE A O 1
ATOM 1294 N N . VAL A 1 161 ? 6.526 2.847 -11.239 1.00 90.50 161 VAL A N 1
ATOM 1295 C CA . VAL A 1 161 ? 7.905 3.282 -11.498 1.00 90.50 161 VAL A CA 1
ATOM 1296 C C . VAL A 1 161 ? 8.766 2.131 -12.031 1.00 90.50 161 VAL A C 1
ATOM 1298 O O . VAL A 1 161 ? 9.429 2.291 -13.058 1.00 90.50 161 VAL A O 1
ATOM 1301 N N . LEU A 1 162 ? 8.722 0.958 -11.392 1.00 89.81 162 LEU A N 1
ATOM 1302 C CA . LEU A 1 162 ? 9.478 -0.235 -11.789 1.00 89.81 162 LEU A CA 1
ATOM 1303 C C . LEU A 1 162 ? 9.148 -0.673 -13.220 1.00 89.81 162 LEU A C 1
ATOM 1305 O O . LEU A 1 162 ? 10.043 -0.886 -14.040 1.00 89.81 162 LEU A O 1
ATOM 1309 N N . TRP A 1 163 ? 7.863 -0.796 -13.547 1.00 90.38 163 TRP A N 1
ATOM 1310 C CA . TRP A 1 163 ? 7.428 -1.245 -14.868 1.00 90.38 163 TRP A CA 1
ATOM 1311 C C . TRP A 1 163 ? 7.695 -0.203 -15.951 1.00 90.38 163 TRP A C 1
ATOM 1313 O O . TRP A 1 163 ? 8.080 -0.564 -17.067 1.00 90.38 163 TRP A O 1
ATOM 1323 N N . HIS A 1 164 ? 7.583 1.086 -15.621 1.00 87.94 164 HIS A N 1
ATOM 1324 C CA . HIS A 1 164 ? 8.004 2.151 -16.523 1.00 87.94 164 HIS A CA 1
ATOM 1325 C C . HIS A 1 164 ? 9.510 2.091 -16.808 1.00 87.94 164 HIS A C 1
ATOM 1327 O O . HIS A 1 164 ? 9.924 2.196 -17.966 1.00 87.94 164 HIS A O 1
ATOM 1333 N N . TYR A 1 165 ? 10.322 1.882 -15.771 1.00 84.88 165 TYR A N 1
ATOM 1334 C CA . TYR A 1 165 ? 11.767 1.726 -15.893 1.00 84.88 165 TYR A CA 1
ATOM 1335 C C . TYR A 1 165 ? 12.137 0.515 -16.761 1.00 84.88 165 TYR A C 1
ATOM 1337 O O . TYR A 1 165 ? 12.925 0.650 -17.698 1.00 84.88 165 TYR A O 1
ATOM 1345 N N . ASN A 1 166 ? 11.503 -0.640 -16.529 1.00 85.88 166 ASN A N 1
ATOM 1346 C CA . ASN A 1 166 ? 11.700 -1.847 -17.335 1.00 85.88 166 ASN A CA 1
ATOM 1347 C C . ASN A 1 166 ? 11.385 -1.618 -18.821 1.00 85.88 166 ASN A C 1
ATOM 1349 O O . ASN A 1 166 ? 12.153 -2.063 -19.675 1.00 85.88 166 ASN A O 1
ATOM 1353 N N . ARG A 1 167 ? 10.304 -0.887 -19.129 1.00 86.69 167 ARG A N 1
ATOM 1354 C CA . ARG A 1 167 ? 9.952 -0.510 -20.505 1.00 86.69 167 ARG A CA 1
ATOM 1355 C C . ARG A 1 167 ? 11.016 0.371 -21.146 1.00 86.69 167 ARG A C 1
ATOM 1357 O O . ARG A 1 167 ? 11.526 0.035 -22.206 1.00 86.69 167 ARG A O 1
ATOM 1364 N N . ARG A 1 168 ? 11.383 1.471 -20.482 1.00 81.38 168 ARG A N 1
ATOM 1365 C CA . ARG A 1 168 ? 12.392 2.409 -20.998 1.00 81.38 168 ARG A CA 1
ATOM 1366 C C . ARG A 1 168 ?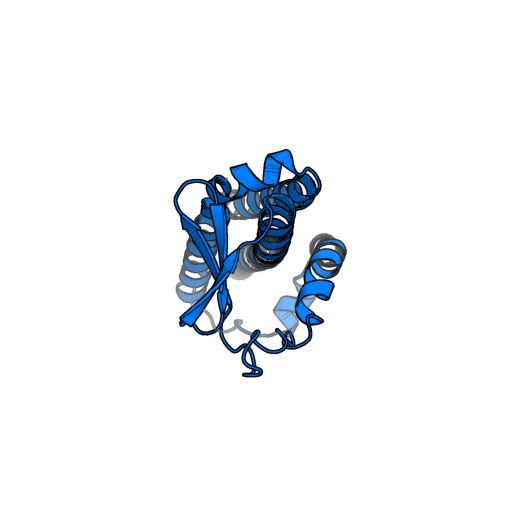 13.737 1.741 -21.248 1.00 81.38 168 ARG A C 1
ATOM 1368 O O . ARG A 1 168 ? 14.438 2.101 -22.187 1.00 81.38 168 ARG A O 1
ATOM 1375 N N . ARG A 1 169 ? 14.102 0.795 -20.388 1.00 79.00 169 ARG A N 1
ATOM 1376 C CA . ARG A 1 169 ? 15.307 -0.009 -20.544 1.00 79.00 169 ARG A CA 1
ATOM 1377 C C . ARG A 1 169 ? 15.276 -0.828 -21.834 1.00 79.00 169 ARG A C 1
ATOM 1379 O O . ARG A 1 169 ? 16.263 -0.812 -22.555 1.00 79.00 169 ARG A O 1
ATOM 1386 N N . GLU A 1 170 ? 14.185 -1.543 -22.104 1.00 80.44 170 GLU A N 1
ATOM 1387 C CA . GLU A 1 170 ? 14.053 -2.337 -23.336 1.00 80.44 170 GLU A CA 1
ATOM 1388 C C . GLU A 1 170 ? 14.074 -1.433 -24.578 1.00 80.44 170 GLU A C 1
ATOM 1390 O O . GLU A 1 170 ? 14.800 -1.722 -25.522 1.00 80.44 170 GLU A O 1
ATOM 1395 N N . ASP A 1 171 ? 13.386 -0.287 -24.536 1.00 81.00 171 ASP A N 1
ATOM 1396 C CA . ASP A 1 171 ? 13.410 0.699 -25.625 1.00 81.00 171 ASP A CA 1
ATOM 1397 C C . ASP A 1 171 ? 14.842 1.201 -25.911 1.00 81.00 171 ASP A C 1
ATOM 1399 O O . ASP A 1 171 ? 15.248 1.301 -27.065 1.00 81.00 171 ASP A O 1
ATOM 1403 N N . ALA A 1 172 ? 15.634 1.480 -24.868 1.00 76.38 172 ALA A N 1
ATOM 1404 C CA . ALA A 1 172 ? 17.021 1.925 -25.011 1.00 76.38 172 ALA A CA 1
ATOM 1405 C C . ALA A 1 172 ? 17.979 0.817 -25.482 1.00 76.38 172 ALA A C 1
ATOM 1407 O O . ALA A 1 172 ? 18.983 1.125 -26.119 1.00 76.38 172 ALA A O 1
ATOM 1408 N N . ALA A 1 173 ? 17.694 -0.448 -25.158 1.00 75.31 173 ALA A N 1
ATOM 1409 C CA . ALA A 1 173 ? 18.469 -1.594 -25.631 1.00 75.31 173 ALA A CA 1
ATOM 1410 C C . ALA A 1 173 ? 18.203 -1.908 -27.112 1.00 75.31 173 ALA A C 1
ATOM 1412 O O . ALA A 1 173 ? 19.107 -2.364 -27.791 1.00 75.31 173 ALA A O 1
ATOM 1413 N N . ASN A 1 174 ? 16.992 -1.633 -27.607 1.00 74.94 174 ASN A N 1
ATOM 1414 C CA . ASN A 1 174 ? 16.612 -1.845 -29.009 1.00 74.94 174 ASN A CA 1
ATOM 1415 C C . ASN A 1 174 ? 16.994 -0.679 -29.942 1.00 74.94 174 ASN A C 1
ATOM 1417 O O . ASN A 1 174 ? 16.867 -0.806 -31.156 1.00 74.94 174 ASN A O 1
ATOM 1421 N N . ALA A 1 175 ? 17.375 0.474 -29.386 1.00 69.81 175 ALA A N 1
ATOM 1422 C CA . ALA A 1 175 ? 17.720 1.684 -30.137 1.00 69.81 175 ALA A CA 1
ATOM 1423 C C . ALA A 1 175 ? 19.230 1.853 -30.397 1.00 69.81 175 ALA A C 1
ATOM 1425 O O . ALA A 1 175 ? 19.618 2.820 -31.052 1.00 69.81 175 ALA A O 1
ATOM 1426 N N . GLY A 1 176 ? 20.068 0.974 -29.838 1.00 57.34 176 GLY A N 1
ATOM 1427 C CA . GLY A 1 176 ? 21.518 0.934 -30.051 1.00 57.34 176 GLY A CA 1
ATOM 1428 C C . GLY A 1 176 ? 21.926 -0.364 -30.717 1.00 57.34 176 GLY A C 1
ATOM 1429 O O . GLY A 1 176 ? 22.936 -0.317 -31.446 1.00 57.34 176 GLY A O 1
#